Protein AF-A0A0F8ZAV3-F1 (afdb_monomer_lite)

Sequence (138 aa):
NSQNINIDTTDTLLSIQNQSPTKDLVIDRLIFTSGDVSHRFEVFKITADYTPTGTAVPGVALGPRGGSGTTSAVAKSDETGVDQVAANVFMEVSLATLITIEVDCGLVLGGGEGIGVDQIGEGAVAACMAFGYFVDRK

Foldseek 3Di:
DDPPPVLVFKWFQKKKAQQDQFKKKWFFKKKKWAAAFKKKKWKFKDDDPCPDPADWDQDADPDPPGDPRSVRMTMGTGSHHDPDDPVGTDDMDIGGHGDMDMDGDGDIHHNGIMMTMMIRHPDPDMHMDIDIDIDGDD

Secondary structure (DSSP, 8-state):
---------EEEEEEEEE--SSEEEEEEEEEEEE-SS-EEEEEEE--S-----SEE-PPP--STT--TTGGGEEEEEESS-----GGGEEEEEEE-TT-EEEEEEEEEE-TT-EEEEEEESS-S-EEEEEEEEEEE--

Radius of gyration: 15.18 Å; chains: 1; bounding box: 52×28×40 Å

pLDDT: mean 81.48, std 14.6, range [34.62, 97.19]

Structure (mmCIF, N/CA/C/O backbone):
data_AF-A0A0F8ZAV3-F1
#
_entry.id   AF-A0A0F8ZAV3-F1
#
loop_
_atom_site.group_PDB
_atom_site.id
_atom_site.type_symbol
_atom_site.label_atom_id
_atom_site.label_alt_id
_atom_site.label_comp_id
_atom_site.label_asym_id
_atom_site.label_entity_id
_atom_site.label_seq_id
_atom_site.pdbx_PDB_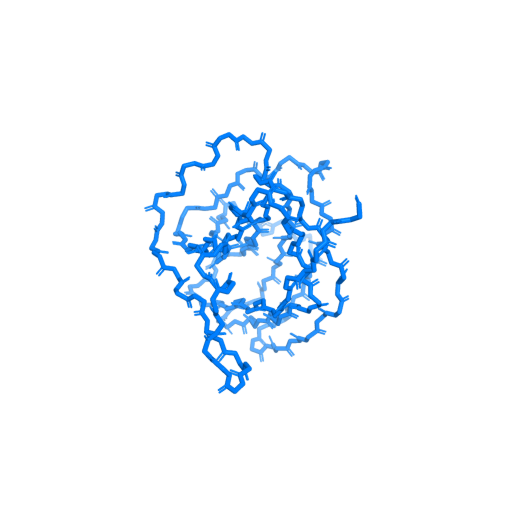ins_code
_atom_site.Cartn_x
_atom_site.Cartn_y
_atom_site.Cartn_z
_atom_site.occupancy
_atom_site.B_iso_or_equiv
_atom_site.auth_seq_id
_atom_site.auth_comp_id
_atom_site.auth_asym_id
_atom_site.auth_atom_id
_atom_site.pdbx_PDB_model_num
ATOM 1 N N . ASN A 1 1 ? 28.893 -2.196 -14.233 1.00 34.62 1 ASN A N 1
ATOM 2 C CA . ASN A 1 1 ? 28.822 -0.732 -14.410 1.00 34.62 1 ASN A CA 1
ATOM 3 C C . ASN A 1 1 ? 27.907 -0.174 -13.346 1.00 34.62 1 ASN A C 1
ATOM 5 O O . ASN A 1 1 ? 26.778 -0.628 -13.249 1.00 34.62 1 ASN A O 1
ATOM 9 N N . SER A 1 2 ? 28.471 0.678 -12.492 1.00 39.00 2 SER A N 1
ATOM 10 C CA . SER A 1 2 ? 27.866 1.231 -11.277 1.00 39.00 2 SER A CA 1
ATOM 11 C C . SER A 1 2 ? 26.494 1.860 -11.552 1.00 39.00 2 SER A C 1
ATOM 13 O O . SER A 1 2 ? 26.398 2.752 -12.390 1.00 39.00 2 SER A O 1
ATOM 15 N N . GLN A 1 3 ? 25.453 1.378 -10.868 1.00 39.72 3 GLN A N 1
ATOM 16 C CA . GLN A 1 3 ? 24.054 1.808 -10.993 1.00 39.72 3 GLN A CA 1
ATOM 17 C C . GLN A 1 3 ? 23.769 3.092 -10.196 1.00 39.72 3 GLN A C 1
ATOM 19 O O . GLN A 1 3 ? 22.754 3.189 -9.517 1.00 39.72 3 GLN A O 1
ATOM 24 N N . ASN A 1 4 ? 24.635 4.102 -10.302 1.00 45.28 4 ASN A N 1
ATOM 25 C CA . ASN A 1 4 ? 24.262 5.464 -9.915 1.00 45.28 4 ASN A CA 1
ATOM 26 C C . ASN A 1 4 ? 23.430 6.080 -11.049 1.00 45.28 4 ASN A C 1
ATOM 28 O O . ASN A 1 4 ? 23.861 7.032 -11.700 1.00 45.28 4 ASN A O 1
ATOM 32 N N . ILE A 1 5 ? 22.256 5.502 -11.319 1.00 46.91 5 ILE A N 1
ATOM 33 C CA . ILE A 1 5 ? 21.172 6.307 -11.879 1.00 46.91 5 ILE A CA 1
ATOM 34 C C . ILE A 1 5 ? 20.860 7.322 -10.784 1.00 46.91 5 ILE A C 1
ATOM 36 O O . ILE A 1 5 ? 20.752 6.963 -9.614 1.00 46.91 5 ILE A O 1
ATOM 40 N N . ASN A 1 6 ? 20.827 8.594 -11.144 1.00 44.94 6 ASN A N 1
ATOM 41 C CA . ASN A 1 6 ? 20.364 9.638 -10.256 1.00 44.94 6 ASN A CA 1
ATOM 42 C C . ASN A 1 6 ? 18.852 9.441 -10.069 1.00 44.94 6 ASN A C 1
ATOM 44 O O . ASN A 1 6 ? 18.078 9.981 -10.845 1.00 44.94 6 ASN A O 1
ATOM 48 N N . ILE A 1 7 ? 18.428 8.586 -9.131 1.00 52.06 7 ILE A N 1
ATOM 49 C CA . ILE A 1 7 ? 17.007 8.289 -8.890 1.00 52.06 7 ILE A CA 1
ATOM 50 C C . ILE A 1 7 ? 16.399 9.331 -7.934 1.00 52.06 7 ILE A C 1
ATOM 52 O O . ILE A 1 7 ? 15.801 8.988 -6.922 1.00 52.06 7 ILE A O 1
ATOM 56 N N . ASP A 1 8 ? 16.632 10.610 -8.228 1.00 53.69 8 ASP A N 1
ATOM 57 C CA . ASP A 1 8 ? 16.348 11.748 -7.334 1.00 53.69 8 ASP A CA 1
ATOM 58 C C . ASP A 1 8 ? 14.919 12.295 -7.509 1.00 53.69 8 ASP A C 1
ATOM 60 O O . ASP A 1 8 ? 14.601 13.402 -7.081 1.00 53.69 8 ASP A O 1
ATOM 64 N N . THR 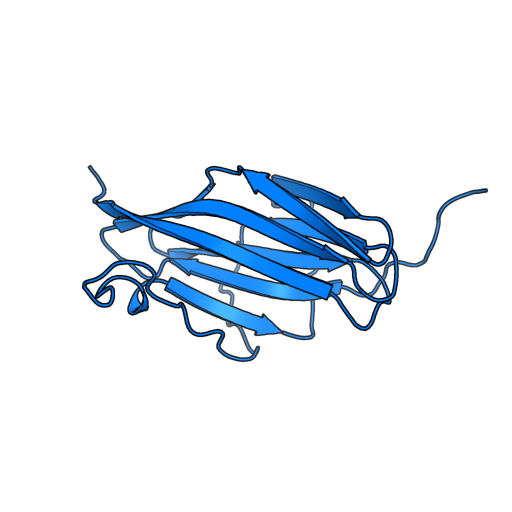A 1 9 ? 14.054 11.536 -8.189 1.00 64.56 9 THR A N 1
ATOM 65 C CA . THR A 1 9 ? 12.629 11.840 -8.334 1.00 64.56 9 THR A CA 1
ATOM 66 C C . THR A 1 9 ? 11.816 10.732 -7.691 1.00 64.56 9 THR A C 1
ATOM 68 O O . THR A 1 9 ? 11.882 9.564 -8.098 1.00 64.56 9 THR A O 1
ATOM 71 N N . THR A 1 10 ? 11.056 11.115 -6.674 1.00 72.44 10 THR A N 1
ATOM 72 C CA . THR A 1 10 ? 10.076 10.269 -6.010 1.00 72.44 10 THR A CA 1
ATOM 73 C C . THR A 1 10 ? 8.693 10.839 -6.283 1.00 72.44 10 THR A C 1
ATOM 75 O O . THR A 1 10 ? 8.509 12.052 -6.198 1.00 72.44 10 THR A O 1
ATOM 78 N N . ASP A 1 11 ? 7.724 9.974 -6.584 1.00 78.31 11 ASP A N 1
ATOM 79 C CA . ASP A 1 11 ? 6.313 10.366 -6.690 1.00 78.31 11 ASP A CA 1
ATOM 80 C C . ASP A 1 11 ? 5.467 9.485 -5.772 1.00 78.31 11 ASP A C 1
ATOM 82 O O . ASP A 1 11 ? 5.621 8.257 -5.760 1.00 78.31 11 ASP A O 1
ATOM 86 N N . THR A 1 12 ? 4.537 10.099 -5.040 1.00 84.56 12 THR A N 1
ATOM 87 C CA . THR A 1 12 ? 3.628 9.383 -4.139 1.00 84.56 12 THR A CA 1
ATOM 88 C C . THR A 1 12 ? 2.490 8.750 -4.938 1.00 84.56 12 THR A C 1
ATOM 90 O O . THR A 1 12 ? 1.438 9.353 -5.164 1.00 84.56 12 THR A O 1
ATOM 93 N N . LEU A 1 13 ? 2.636 7.482 -5.316 1.00 88.62 13 LEU A N 1
ATOM 94 C CA . LEU A 1 13 ? 1.585 6.766 -6.044 1.00 88.62 13 LEU A CA 1
ATOM 95 C C . LEU A 1 13 ? 0.309 6.624 -5.217 1.00 88.62 13 LEU A C 1
ATOM 97 O O . LEU A 1 13 ? -0.801 6.755 -5.735 1.00 88.62 13 LEU A O 1
ATOM 101 N N . LEU A 1 14 ? 0.467 6.291 -3.937 1.00 90.31 14 LEU A N 1
ATOM 102 C CA . LEU A 1 14 ? -0.656 6.010 -3.061 1.00 90.31 14 LEU A CA 1
ATOM 103 C C . LEU A 1 14 ? -0.276 6.232 -1.605 1.00 90.31 14 LEU A C 1
ATOM 105 O O . LEU A 1 14 ? 0.588 5.561 -1.058 1.00 90.31 14 LEU A O 1
ATOM 109 N N . SER A 1 15 ? -1.010 7.108 -0.944 1.00 90.06 15 SER A N 1
ATOM 110 C CA . SER A 1 15 ? -1.065 7.189 0.507 1.00 90.06 15 SER A CA 1
ATOM 111 C C . SER A 1 15 ? -2.383 6.617 0.997 1.00 90.06 15 SER A C 1
ATOM 113 O O . SER A 1 15 ? -3.412 6.758 0.332 1.00 90.06 15 SER A O 1
ATOM 115 N N . ILE A 1 16 ? -2.366 5.969 2.157 1.00 90.81 16 ILE A N 1
ATOM 116 C CA . ILE A 1 16 ? -3.561 5.435 2.810 1.00 90.81 16 ILE A CA 1
ATOM 117 C C . ILE A 1 16 ? -3.452 5.722 4.296 1.00 90.81 16 ILE A C 1
ATOM 119 O O . ILE A 1 16 ? -2.479 5.328 4.932 1.00 90.81 16 ILE A O 1
ATOM 123 N N . GLN A 1 17 ? -4.472 6.357 4.862 1.00 90.81 17 GLN A N 1
ATOM 124 C CA . GLN A 1 17 ? -4.573 6.604 6.293 1.00 90.81 17 GLN A CA 1
ATOM 125 C C . GLN A 1 17 ? -5.870 6.031 6.852 1.00 90.81 17 GLN A C 1
ATOM 127 O O . GLN A 1 17 ? -6.958 6.247 6.307 1.00 90.81 17 GLN A O 1
ATOM 132 N N . ASN A 1 18 ? -5.759 5.331 7.976 1.00 91.38 18 ASN A N 1
ATOM 133 C CA . ASN A 1 18 ? -6.902 4.867 8.738 1.00 91.38 18 ASN A CA 1
ATOM 134 C C . ASN A 1 18 ? -7.435 6.004 9.624 1.00 91.38 18 ASN A C 1
ATOM 136 O O . ASN A 1 18 ? -6.829 6.369 10.622 1.00 91.38 18 ASN A O 1
ATOM 140 N N . GLN A 1 19 ? -8.604 6.535 9.291 1.00 89.19 19 GLN A N 1
ATOM 141 C CA . GLN A 1 19 ? -9.335 7.541 10.067 1.00 89.19 19 GLN A CA 1
ATOM 142 C C . GLN A 1 19 ? -10.334 6.923 11.058 1.00 89.19 19 GLN A C 1
ATOM 144 O O . GLN A 1 19 ? -11.071 7.641 11.735 1.00 89.19 19 GLN A O 1
ATOM 149 N N . SER A 1 20 ? -10.413 5.593 11.156 1.00 88.69 20 SER A N 1
ATOM 150 C CA . SER A 1 20 ? -11.304 4.939 12.109 1.00 88.69 20 SER A CA 1
ATOM 151 C C . SER A 1 20 ? -10.793 5.108 13.544 1.00 88.69 20 SER A C 1
ATOM 153 O O . SER A 1 20 ? -9.687 4.667 13.868 1.00 88.69 20 SER A O 1
ATOM 155 N N . PRO A 1 21 ? -11.607 5.643 14.469 1.00 87.06 21 PRO A N 1
ATOM 156 C CA . PRO A 1 21 ? -11.228 5.714 15.874 1.00 87.06 21 PRO A CA 1
ATOM 157 C C . PRO A 1 21 ? -11.343 4.364 16.590 1.00 87.06 21 PRO A C 1
ATOM 159 O O . PRO A 1 21 ? -10.835 4.245 17.700 1.00 87.06 21 PRO A O 1
ATOM 162 N N . THR A 1 22 ? -11.981 3.351 15.996 1.00 89.44 22 THR A N 1
ATOM 163 C CA . THR A 1 22 ? -12.337 2.090 16.681 1.00 89.44 22 THR A CA 1
ATOM 164 C C . THR A 1 22 ? -11.896 0.820 15.959 1.00 89.44 22 THR A C 1
ATOM 166 O O . THR A 1 22 ? -11.942 -0.256 16.553 1.00 89.44 22 THR A O 1
ATOM 169 N N . LYS A 1 23 ? -11.471 0.923 14.698 1.00 90.75 23 LYS A N 1
ATOM 170 C CA . LYS A 1 23 ? -11.083 -0.226 13.877 1.00 90.75 23 LYS A CA 1
ATOM 171 C C . LYS A 1 23 ? -9.643 -0.112 13.414 1.00 90.75 23 LYS A C 1
ATOM 173 O O . LYS A 1 23 ? -9.156 0.997 13.181 1.00 90.75 23 LYS A O 1
ATOM 178 N N . ASP A 1 24 ? -8.996 -1.250 13.247 1.00 93.31 24 ASP A N 1
ATOM 179 C CA . ASP A 1 24 ? -7.719 -1.332 12.549 1.00 93.31 24 ASP A CA 1
ATOM 180 C C . ASP A 1 24 ? -7.976 -1.614 11.075 1.00 93.31 24 ASP A C 1
ATOM 182 O O . ASP A 1 24 ? -8.893 -2.364 10.723 1.00 93.31 24 ASP A O 1
ATOM 186 N N . LEU A 1 25 ? -7.180 -0.986 10.218 1.00 92.69 25 LEU A N 1
ATOM 187 C CA . LEU A 1 25 ? -7.159 -1.267 8.792 1.00 92.69 25 LEU A CA 1
ATOM 188 C C . LEU A 1 25 ? -6.031 -2.257 8.526 1.00 92.69 25 LEU A C 1
ATOM 190 O O . LEU A 1 25 ? -4.862 -1.925 8.705 1.00 92.69 25 LEU A O 1
ATOM 194 N N . VAL A 1 26 ? -6.389 -3.461 8.093 1.00 93.75 26 VAL A N 1
ATOM 195 C CA . VAL A 1 26 ? -5.431 -4.467 7.638 1.00 93.75 26 VAL A CA 1
ATOM 196 C C . VAL A 1 26 ? -5.276 -4.323 6.134 1.00 93.75 26 VAL A C 1
ATOM 198 O O . VAL A 1 26 ? -6.250 -4.503 5.405 1.00 93.75 26 VAL A O 1
ATOM 201 N N . ILE A 1 27 ? -4.075 -3.999 5.669 1.00 94.56 27 ILE A N 1
ATOM 202 C CA . ILE A 1 27 ? -3.692 -4.080 4.260 1.00 94.56 27 ILE A CA 1
ATOM 203 C C . ILE A 1 27 ? -3.125 -5.478 4.045 1.00 94.56 27 ILE A C 1
ATOM 205 O O . ILE A 1 27 ? -2.055 -5.820 4.540 1.00 94.56 27 ILE A O 1
ATOM 209 N N . ASP A 1 28 ? -3.900 -6.290 3.345 1.00 94.81 28 ASP A N 1
ATOM 210 C CA . ASP A 1 28 ? -3.616 -7.698 3.094 1.00 94.81 28 ASP A CA 1
ATOM 211 C C . ASP A 1 28 ? -2.540 -7.848 2.016 1.00 94.81 28 ASP A C 1
ATOM 213 O O . ASP A 1 28 ? -1.531 -8.523 2.218 1.00 94.81 28 ASP A O 1
ATOM 217 N N . ARG A 1 29 ? -2.720 -7.127 0.904 1.00 94.69 29 ARG A N 1
ATOM 218 C CA . ARG A 1 29 ? -1.864 -7.225 -0.279 1.00 94.69 29 ARG A CA 1
ATOM 219 C C . ARG A 1 29 ? -1.722 -5.903 -1.014 1.00 94.69 29 ARG A C 1
ATOM 221 O O . ARG A 1 29 ? -2.649 -5.085 -1.061 1.00 94.69 29 ARG A O 1
ATOM 228 N N . LEU A 1 30 ? -0.571 -5.751 -1.656 1.00 96.62 30 LEU A N 1
ATOM 229 C CA . LEU A 1 30 ? -0.250 -4.671 -2.580 1.00 96.62 30 LEU A CA 1
ATOM 230 C C . LEU A 1 30 ? 0.028 -5.256 -3.966 1.00 96.62 30 LEU A C 1
ATOM 232 O O . LEU A 1 30 ? 0.648 -6.308 -4.100 1.00 96.62 30 LEU A O 1
ATOM 236 N N . ILE A 1 31 ? -0.439 -4.577 -5.006 1.00 96.81 31 ILE A N 1
ATOM 237 C CA . ILE A 1 31 ? -0.098 -4.880 -6.396 1.00 96.81 31 ILE A CA 1
ATOM 238 C C . ILE A 1 31 ? 0.709 -3.708 -6.927 1.00 96.81 31 ILE A C 1
ATOM 240 O O . ILE A 1 31 ? 0.227 -2.576 -6.901 1.00 96.81 31 ILE A O 1
ATOM 244 N N . PHE A 1 32 ? 1.896 -3.994 -7.448 1.00 96.12 32 PHE A N 1
ATOM 245 C CA . PHE A 1 32 ? 2.783 -3.006 -8.052 1.00 96.12 32 PHE A CA 1
ATOM 246 C C . PHE A 1 32 ? 2.916 -3.293 -9.536 1.00 96.12 32 PHE A C 1
ATOM 248 O O . PHE A 1 32 ? 3.092 -4.445 -9.932 1.00 96.12 32 PHE A O 1
ATOM 255 N N . THR A 1 33 ? 2.839 -2.253 -10.357 1.00 95.44 33 THR A N 1
ATOM 256 C CA . THR A 1 33 ? 3.101 -2.337 -11.795 1.00 95.44 33 THR A CA 1
ATOM 257 C C . THR A 1 33 ? 4.106 -1.272 -12.185 1.00 95.44 33 THR A C 1
ATOM 259 O O . THR A 1 33 ? 3.844 -0.082 -12.015 1.00 95.44 33 THR A O 1
ATOM 262 N N . SER A 1 34 ? 5.238 -1.708 -12.728 1.00 92.56 34 SER A N 1
ATOM 263 C CA . SER A 1 34 ? 6.168 -0.838 -13.446 1.00 92.56 34 SER A CA 1
ATOM 264 C C . SER A 1 34 ? 5.658 -0.651 -14.878 1.00 92.56 34 SER A C 1
ATOM 266 O O . SER A 1 34 ? 5.233 -1.617 -15.516 1.00 92.56 34 SER A O 1
ATOM 268 N N . GLY A 1 35 ? 5.660 0.587 -15.371 1.00 87.56 35 GLY A N 1
ATOM 269 C CA . GLY A 1 35 ? 5.186 0.926 -16.710 1.00 87.56 35 GLY A CA 1
ATOM 270 C C . GLY A 1 35 ? 6.333 1.102 -17.693 1.00 87.56 35 GLY A C 1
ATOM 271 O O . GLY A 1 35 ? 6.753 0.143 -18.335 1.00 87.56 35 GLY A O 1
ATOM 272 N N . ASP A 1 36 ? 6.801 2.335 -17.852 1.00 88.38 36 ASP A N 1
ATOM 273 C CA . ASP A 1 36 ? 7.678 2.762 -18.948 1.00 88.38 36 ASP A CA 1
ATOM 274 C C . ASP A 1 36 ? 9.173 2.531 -18.692 1.00 88.38 36 ASP A C 1
ATOM 276 O O . ASP A 1 36 ? 9.935 2.305 -19.636 1.00 88.38 36 ASP A O 1
ATOM 280 N N . VAL A 1 37 ? 9.594 2.498 -17.429 1.00 87.62 37 VAL A N 1
ATOM 281 C CA . VAL A 1 37 ? 10.967 2.169 -17.018 1.00 87.62 37 VAL A CA 1
ATOM 282 C C . VAL A 1 37 ? 10.969 1.196 -15.842 1.00 87.62 37 VAL A C 1
ATOM 284 O O . VAL A 1 37 ? 9.930 0.855 -15.285 1.00 87.62 37 VAL A O 1
ATOM 287 N N . SER A 1 38 ? 12.147 0.694 -15.478 1.00 88.38 38 SER A N 1
ATOM 288 C CA . SER A 1 38 ? 12.284 -0.105 -14.259 1.00 88.38 38 SER A CA 1
ATOM 289 C C . SER A 1 38 ? 12.164 0.812 -13.044 1.00 88.38 38 SER A C 1
ATOM 291 O O . SER A 1 38 ? 12.797 1.866 -13.019 1.00 88.38 38 SER A O 1
ATOM 293 N N . HIS A 1 39 ? 11.387 0.402 -12.045 1.00 86.62 39 HIS A N 1
ATOM 294 C CA . HIS A 1 39 ? 11.117 1.199 -10.847 1.00 86.62 39 HIS A CA 1
ATOM 295 C C . HIS A 1 39 ? 11.518 0.448 -9.585 1.00 86.62 39 HIS A C 1
ATOM 297 O O . HIS A 1 39 ? 11.418 -0.783 -9.522 1.00 86.62 39 HIS A O 1
ATOM 303 N N . ARG A 1 40 ? 11.896 1.204 -8.555 1.00 90.50 40 ARG A N 1
ATOM 304 C CA . ARG A 1 40 ? 11.823 0.749 -7.168 1.00 90.50 40 ARG A CA 1
ATOM 305 C C . ARG A 1 40 ? 10.582 1.371 -6.535 1.00 90.50 40 ARG A C 1
ATOM 307 O O . ARG A 1 40 ? 10.342 2.556 -6.698 1.00 90.50 40 ARG A O 1
ATOM 314 N N . PHE A 1 41 ? 9.794 0.576 -5.836 1.00 91.00 41 PHE A N 1
ATOM 315 C CA . PHE A 1 41 ? 8.680 1.032 -5.020 1.00 91.00 41 PHE A CA 1
ATOM 316 C C . PHE A 1 41 ? 9.094 0.927 -3.566 1.00 91.00 41 PHE A C 1
ATOM 318 O O . PHE A 1 41 ? 9.640 -0.104 -3.163 1.00 91.00 41 PHE A O 1
ATOM 325 N N . GLU A 1 42 ? 8.813 1.959 -2.788 1.00 91.56 42 GLU A N 1
ATOM 326 C CA . GLU A 1 42 ? 9.045 1.947 -1.349 1.00 91.56 42 GLU A CA 1
ATOM 327 C C . GLU A 1 42 ? 7.724 2.142 -0.626 1.00 91.56 42 GLU A C 1
ATOM 329 O O . GLU A 1 42 ? 6.932 3.020 -0.968 1.00 91.56 42 GLU A O 1
ATOM 334 N N . VAL A 1 43 ? 7.483 1.292 0.366 1.00 92.56 43 VAL A N 1
ATOM 335 C CA . VAL A 1 43 ? 6.329 1.393 1.247 1.00 92.56 43 VAL A CA 1
ATOM 336 C C . VAL A 1 43 ? 6.817 1.756 2.638 1.00 92.56 43 VAL A C 1
ATOM 338 O O . VAL A 1 43 ? 7.650 1.055 3.225 1.00 92.56 43 VAL A O 1
ATOM 341 N N . PHE A 1 44 ? 6.296 2.858 3.164 1.00 89.81 44 PHE A N 1
ATOM 342 C CA . PHE A 1 44 ? 6.803 3.475 4.382 1.00 89.81 44 PHE A CA 1
ATOM 343 C C . PHE A 1 44 ? 5.689 3.966 5.294 1.00 89.81 44 PHE A C 1
ATOM 345 O O . PHE A 1 44 ? 4.569 4.257 4.868 1.00 89.81 44 PHE A O 1
ATOM 352 N N . LYS A 1 45 ? 5.995 4.051 6.589 1.00 89.12 45 LYS A N 1
ATOM 353 C CA . LYS A 1 45 ? 5.097 4.625 7.588 1.00 89.12 45 LYS A CA 1
ATOM 354 C C . LYS A 1 45 ? 5.089 6.144 7.468 1.00 89.12 45 LYS A C 1
ATOM 356 O O . LYS A 1 45 ? 6.136 6.788 7.462 1.00 89.12 45 LYS A O 1
ATOM 361 N N . ILE A 1 46 ? 3.895 6.718 7.477 1.00 84.50 46 ILE A N 1
ATOM 362 C CA . ILE A 1 46 ? 3.704 8.162 7.550 1.00 84.50 46 ILE A CA 1
ATOM 363 C C . ILE A 1 46 ? 3.827 8.599 9.016 1.00 84.50 46 ILE A C 1
ATOM 365 O O . ILE A 1 46 ? 3.049 8.157 9.863 1.00 84.50 46 ILE A O 1
ATOM 369 N N . THR A 1 47 ? 4.820 9.438 9.331 1.00 74.50 47 THR A N 1
ATOM 370 C CA . THR A 1 47 ? 5.146 9.830 10.721 1.00 74.50 47 THR A CA 1
ATOM 371 C C . THR A 1 47 ? 4.936 11.307 11.055 1.00 74.50 47 THR A C 1
ATOM 373 O O . THR A 1 47 ? 4.970 11.659 12.230 1.00 74.50 47 THR A O 1
ATOM 376 N N . ALA A 1 48 ? 4.744 12.176 10.063 1.00 65.25 48 ALA A N 1
ATOM 377 C CA . ALA A 1 48 ? 4.357 13.573 10.281 1.00 65.25 48 ALA A CA 1
ATOM 378 C C . ALA A 1 48 ? 2.838 13.734 10.125 1.00 65.25 48 ALA A C 1
ATOM 380 O O . ALA A 1 48 ? 2.188 12.824 9.606 1.00 65.25 48 ALA A O 1
ATOM 381 N N . ASP A 1 49 ? 2.292 14.894 10.524 1.00 53.69 49 ASP A N 1
ATOM 382 C CA . ASP A 1 49 ? 0.954 15.344 10.115 1.00 53.69 49 ASP A CA 1
ATOM 383 C C . ASP A 1 49 ? 0.929 15.454 8.591 1.00 53.69 49 ASP A C 1
ATOM 385 O O . ASP A 1 49 ? 1.150 16.507 7.988 1.00 53.69 49 ASP A O 1
ATOM 389 N N . TYR A 1 50 ? 0.729 14.315 7.948 1.00 52.53 50 TYR A N 1
ATOM 390 C CA . TYR A 1 50 ? 0.595 14.235 6.522 1.00 52.53 50 TYR A CA 1
ATOM 391 C C . TYR A 1 50 ? -0.706 14.934 6.195 1.00 52.53 50 TYR A C 1
ATOM 393 O O . TYR A 1 50 ? -1.798 14.468 6.523 1.00 52.53 50 TYR A O 1
ATOM 401 N N . THR A 1 51 ? -0.555 16.112 5.605 1.00 56.03 51 THR A N 1
ATOM 402 C CA . THR A 1 51 ? -1.643 16.867 5.007 1.00 56.03 51 THR A CA 1
ATOM 403 C C . THR A 1 51 ? -1.572 16.569 3.523 1.00 56.03 51 THR A C 1
ATOM 405 O O . THR A 1 51 ? -0.954 17.334 2.788 1.00 56.03 51 THR A O 1
ATOM 408 N N . PRO A 1 52 ? -2.112 15.432 3.065 1.00 54.94 52 PRO A N 1
ATOM 409 C CA . PRO A 1 52 ? -1.958 15.062 1.677 1.00 54.94 52 PRO A CA 1
ATOM 410 C C . PRO A 1 52 ? -2.596 16.116 0.781 1.00 54.94 52 PRO A C 1
ATOM 412 O O . PRO A 1 52 ? -3.811 16.345 0.845 1.00 54.94 52 PRO A O 1
ATOM 415 N N . THR A 1 53 ? -1.767 16.749 -0.035 1.00 65.62 53 THR A N 1
ATOM 416 C CA . THR A 1 53 ? -2.141 17.754 -1.033 1.00 65.62 53 THR A CA 1
ATOM 417 C C . THR A 1 53 ? -2.606 17.132 -2.342 1.00 65.62 53 THR A C 1
ATOM 419 O O . THR A 1 53 ? -3.311 17.790 -3.103 1.00 65.62 53 THR A O 1
ATOM 422 N N . GLY A 1 54 ? -2.275 15.858 -2.550 1.00 71.56 54 GLY A N 1
ATOM 423 C CA . GLY A 1 54 ? -2.630 15.085 -3.726 1.00 71.56 54 GLY A CA 1
ATOM 424 C C . GLY A 1 54 ? -4.125 14.827 -3.950 1.00 71.56 54 GLY A C 1
ATOM 425 O O . GLY A 1 54 ? -5.001 15.103 -3.117 1.00 71.56 54 GLY A O 1
ATOM 426 N N . THR A 1 55 ? -4.405 14.244 -5.110 1.00 84.31 55 THR A N 1
ATOM 427 C CA . THR A 1 55 ? -5.738 13.888 -5.595 1.00 84.31 55 THR A CA 1
ATOM 428 C C . THR A 1 55 ? -6.348 12.773 -4.749 1.00 84.31 55 THR A C 1
ATOM 430 O O . THR A 1 55 ? -5.702 11.775 -4.446 1.00 84.31 55 THR A O 1
ATOM 433 N N . ALA A 1 56 ? -7.622 12.918 -4.373 1.00 86.31 56 ALA A N 1
ATOM 434 C CA . ALA A 1 56 ? -8.360 11.875 -3.664 1.00 86.31 56 ALA A CA 1
ATOM 435 C C . ALA A 1 56 ? -8.501 10.607 -4.515 1.00 86.31 56 ALA A C 1
ATOM 437 O O . ALA A 1 56 ? -8.997 10.667 -5.638 1.00 86.31 56 ALA A O 1
ATOM 438 N N . VAL A 1 57 ? -8.130 9.463 -3.936 1.00 85.75 57 VAL A N 1
ATOM 439 C CA . VAL A 1 57 ? -8.292 8.128 -4.519 1.00 85.75 57 VAL A CA 1
ATOM 440 C C . VAL A 1 57 ? -9.443 7.435 -3.781 1.00 85.75 57 VAL A C 1
ATOM 442 O O . VAL A 1 57 ? -9.276 7.010 -2.635 1.00 85.75 57 VAL A O 1
ATOM 445 N N . PRO A 1 58 ? -10.645 7.340 -4.377 1.00 83.31 58 PRO A N 1
ATOM 446 C CA . PRO A 1 58 ? -11.791 6.746 -3.702 1.00 83.31 58 PRO A CA 1
ATOM 447 C C . PRO A 1 58 ? -11.601 5.240 -3.500 1.00 83.31 58 PRO A C 1
ATOM 449 O O . PRO A 1 58 ? -11.370 4.498 -4.453 1.00 83.31 58 PRO A O 1
ATOM 452 N N . GLY A 1 59 ? -11.764 4.772 -2.263 1.00 81.69 59 GLY A N 1
ATOM 453 C CA . GLY A 1 59 ? -11.794 3.342 -1.972 1.00 81.69 59 GLY A CA 1
ATOM 454 C C . GLY A 1 59 ? -13.028 2.668 -2.578 1.00 81.69 59 GLY A C 1
ATOM 455 O O . GLY A 1 59 ? -14.149 3.169 -2.459 1.00 81.69 59 GLY A O 1
ATOM 456 N N . VAL A 1 60 ? -12.837 1.497 -3.188 1.00 83.69 60 VAL A N 1
ATOM 457 C CA . VAL A 1 60 ? -13.924 0.694 -3.763 1.00 83.69 60 VAL A CA 1
ATOM 458 C C . VAL A 1 60 ? -14.284 -0.439 -2.810 1.00 83.69 60 VAL A C 1
ATOM 460 O O . VAL A 1 60 ? -13.451 -1.267 -2.450 1.00 83.69 60 VAL A O 1
ATOM 463 N N . ALA A 1 61 ? -15.552 -0.503 -2.402 1.00 82.81 61 ALA A N 1
ATOM 464 C CA . ALA A 1 61 ? -16.041 -1.612 -1.598 1.00 82.81 61 ALA A CA 1
ATOM 465 C C . ALA A 1 61 ? -16.233 -2.863 -2.467 1.00 82.81 61 ALA A C 1
ATOM 467 O O . ALA A 1 61 ? -17.121 -2.899 -3.313 1.00 82.81 61 ALA A O 1
ATOM 468 N N . LEU A 1 62 ? -15.445 -3.907 -2.208 1.00 80.94 62 LEU A N 1
ATOM 469 C CA . LEU A 1 62 ? -15.545 -5.190 -2.921 1.00 80.94 62 LEU A CA 1
ATOM 470 C C . LEU A 1 62 ? -16.590 -6.144 -2.314 1.00 80.94 62 LEU A C 1
ATOM 472 O O . LEU A 1 62 ? -16.950 -7.151 -2.916 1.00 80.94 62 LEU A O 1
ATOM 476 N N . GLY A 1 63 ? -17.089 -5.836 -1.112 1.00 73.50 63 GLY A N 1
ATOM 477 C CA . GLY A 1 63 ? -18.123 -6.620 -0.440 1.00 73.50 63 GLY A CA 1
ATOM 478 C C . GLY A 1 63 ? -19.546 -6.270 -0.907 1.00 73.50 63 GLY A C 1
ATOM 479 O O . GLY A 1 63 ? -19.833 -5.106 -1.196 1.00 73.50 63 GLY A O 1
ATOM 480 N N . PRO A 1 64 ? -20.493 -7.228 -0.870 1.00 66.38 64 PRO A N 1
ATOM 481 C CA . PRO A 1 64 ? -21.843 -7.086 -1.436 1.00 66.38 64 PRO A CA 1
ATOM 482 C C . PRO A 1 64 ? -22.731 -6.034 -0.754 1.00 66.38 64 PRO A C 1
ATOM 484 O O . PRO A 1 64 ? -23.824 -5.750 -1.233 1.00 66.38 64 PRO A O 1
ATOM 487 N N . ARG A 1 65 ? -22.302 -5.471 0.381 1.00 61.75 65 ARG A N 1
ATOM 488 C CA . ARG A 1 65 ? -23.095 -4.514 1.164 1.00 61.75 65 ARG A CA 1
ATOM 489 C C . ARG A 1 65 ? -22.737 -3.046 0.945 1.00 61.75 65 ARG A C 1
ATOM 491 O O . ARG A 1 65 ? -23.383 -2.224 1.578 1.00 61.75 65 ARG A O 1
ATOM 498 N N . GLY A 1 66 ? -21.765 -2.713 0.087 1.00 60.69 66 GLY A N 1
ATOM 499 C CA . GLY A 1 66 ? -21.302 -1.327 -0.069 1.00 60.69 66 GLY A CA 1
ATOM 500 C C . GLY A 1 66 ? -20.738 -0.811 1.259 1.00 60.69 66 GLY A C 1
ATOM 501 O O . GLY A 1 66 ? -21.456 -0.335 2.130 1.00 60.69 66 GLY A O 1
ATOM 502 N N . GLY A 1 67 ? -19.445 -1.028 1.484 1.00 56.31 67 GLY A N 1
ATOM 503 C CA . GLY A 1 67 ? -18.843 -0.958 2.812 1.00 56.31 67 GLY A CA 1
ATOM 504 C C . GLY A 1 67 ? -18.975 0.409 3.487 1.00 56.31 67 GLY A C 1
ATOM 505 O O . GLY A 1 67 ? -18.258 1.334 3.139 1.00 56.31 67 GLY A O 1
ATOM 506 N N . SER A 1 68 ? -19.763 0.486 4.563 1.00 55.31 68 SER A N 1
ATOM 507 C CA . SER A 1 68 ? -19.747 1.596 5.537 1.00 55.31 68 SER A CA 1
ATOM 508 C C . SER A 1 68 ? -18.354 1.876 6.135 1.00 55.31 68 SER A C 1
ATOM 510 O O . SER A 1 68 ? -18.182 2.881 6.814 1.00 55.31 68 SER A O 1
ATOM 512 N N . GLY A 1 69 ? -17.377 0.983 5.936 1.00 58.53 69 GLY A N 1
ATOM 513 C CA . GLY A 1 69 ? -16.000 1.150 6.394 1.00 58.53 69 GLY A CA 1
ATOM 514 C C . GLY A 1 69 ? -15.072 1.840 5.393 1.00 58.53 69 GLY A C 1
ATOM 515 O O . GLY A 1 69 ? -14.040 2.343 5.818 1.00 58.53 69 GLY A O 1
ATOM 516 N N . THR A 1 70 ? -15.396 1.920 4.093 1.00 61.12 70 THR A N 1
ATOM 517 C CA . THR A 1 70 ? -14.461 2.517 3.114 1.00 61.12 70 THR A CA 1
ATOM 518 C C . THR A 1 70 ? -14.239 4.005 3.357 1.00 61.12 70 THR A C 1
ATOM 520 O O . THR A 1 70 ? -13.144 4.491 3.119 1.00 61.12 70 THR A O 1
ATOM 523 N N . THR A 1 71 ? -15.225 4.714 3.915 1.00 64.25 71 THR A N 1
ATOM 524 C CA . THR A 1 71 ? -15.098 6.131 4.294 1.00 64.25 71 THR A CA 1
ATOM 525 C C . THR A 1 71 ? -14.117 6.364 5.441 1.00 64.25 71 THR A C 1
ATOM 527 O O . THR A 1 71 ? -13.697 7.495 5.661 1.00 64.25 71 THR A O 1
ATOM 530 N N . SER A 1 72 ? -13.777 5.321 6.205 1.00 81.88 72 SER A N 1
ATOM 531 C CA . SER A 1 72 ? -12.792 5.407 7.283 1.00 81.88 72 SER A CA 1
ATOM 532 C C . SER A 1 72 ? -11.357 5.252 6.791 1.00 81.88 72 SER A C 1
ATOM 534 O O . SER A 1 72 ? -10.450 5.528 7.561 1.00 81.88 72 SER A O 1
ATOM 536 N N . ALA A 1 73 ? -11.123 4.830 5.548 1.00 86.31 73 ALA A N 1
ATOM 537 C CA . ALA A 1 73 ? -9.809 4.917 4.924 1.00 86.31 73 ALA A CA 1
ATOM 538 C C . ALA A 1 73 ? -9.790 6.144 4.011 1.00 86.31 73 ALA A C 1
ATOM 540 O O . ALA A 1 73 ? -10.652 6.293 3.146 1.00 86.31 73 ALA A O 1
ATOM 541 N N . VAL A 1 74 ? -8.807 7.019 4.188 1.00 88.12 74 VAL A N 1
ATOM 542 C CA . VAL A 1 74 ? -8.572 8.137 3.271 1.00 88.12 74 VAL A CA 1
ATOM 543 C C . VAL A 1 74 ? -7.338 7.805 2.461 1.00 88.12 74 VAL A C 1
ATOM 545 O O . VAL A 1 74 ? -6.276 7.579 3.035 1.00 88.12 74 VAL A O 1
ATOM 548 N N . ALA A 1 75 ? -7.490 7.768 1.140 1.00 88.50 75 ALA A N 1
ATOM 549 C CA . ALA A 1 75 ? -6.394 7.513 0.223 1.00 88.50 75 ALA A CA 1
ATOM 550 C C . ALA A 1 75 ? -6.239 8.647 -0.788 1.00 88.50 75 ALA A C 1
ATOM 552 O O . ALA A 1 75 ? -7.232 9.244 -1.221 1.00 88.50 75 ALA A O 1
ATOM 553 N N . LYS A 1 76 ? -4.991 8.961 -1.133 1.00 87.06 76 LYS A N 1
ATOM 554 C CA . LYS A 1 76 ? -4.630 10.047 -2.052 1.00 87.06 76 LYS A CA 1
ATOM 555 C C . LYS A 1 76 ? -3.370 9.707 -2.847 1.00 87.06 76 LYS A C 1
ATOM 557 O O . LYS A 1 76 ? -2.511 9.001 -2.327 1.00 87.06 76 LYS A O 1
ATOM 562 N N . SER A 1 77 ? -3.257 10.230 -4.062 1.00 85.69 77 SER A N 1
ATOM 563 C CA . SER A 1 77 ? -2.064 10.154 -4.918 1.00 85.69 77 SER A CA 1
ATOM 564 C C . SER A 1 77 ? -1.506 11.555 -5.156 1.00 85.69 77 SER A C 1
ATOM 566 O O . SER A 1 77 ? -2.290 12.492 -5.295 1.00 85.69 77 SER A O 1
ATOM 568 N N . ASP A 1 78 ? -0.191 11.715 -5.221 1.00 74.12 78 ASP A N 1
ATOM 569 C CA . ASP A 1 78 ? 0.479 13.005 -5.432 1.00 74.12 78 ASP A CA 1
ATOM 570 C C . ASP A 1 78 ? 1.711 12.807 -6.329 1.00 74.12 78 ASP A C 1
ATOM 572 O O . ASP A 1 78 ? 2.434 11.824 -6.187 1.00 74.12 78 ASP A O 1
ATOM 576 N N . GLU A 1 79 ? 1.976 13.738 -7.238 1.00 66.88 79 GLU A N 1
ATOM 577 C CA . GLU A 1 79 ? 3.184 13.755 -8.074 1.00 66.88 79 GLU A CA 1
ATOM 578 C C . GLU A 1 79 ? 4.400 14.352 -7.342 1.00 66.88 79 GLU A C 1
ATOM 580 O O . GLU A 1 79 ? 5.428 14.619 -7.949 1.00 66.88 79 GLU A O 1
ATOM 585 N N . THR A 1 80 ? 4.284 14.614 -6.037 1.00 68.06 80 THR A N 1
ATOM 586 C CA . THR A 1 80 ? 5.423 14.941 -5.172 1.00 68.06 80 THR A CA 1
ATOM 587 C C . THR A 1 80 ? 5.636 13.796 -4.188 1.00 68.06 80 THR A C 1
ATOM 589 O O . THR A 1 80 ? 4.788 13.532 -3.330 1.00 68.06 80 THR A O 1
ATOM 592 N N . GLY A 1 81 ? 6.742 13.071 -4.323 1.00 58.94 81 GLY A N 1
ATOM 593 C CA . GLY A 1 81 ? 7.154 12.043 -3.371 1.00 58.94 81 GLY A CA 1
ATOM 594 C C . GLY A 1 81 ? 7.596 12.630 -2.038 1.00 58.94 81 GLY A C 1
ATOM 595 O O . GLY A 1 81 ? 7.791 13.842 -1.886 1.00 58.94 81 GLY A O 1
ATOM 596 N N . VAL A 1 82 ? 7.730 11.763 -1.041 1.00 66.25 82 VAL A N 1
ATOM 597 C CA . VAL A 1 82 ? 8.221 12.155 0.281 1.00 66.25 82 VAL A CA 1
ATOM 598 C C . VAL A 1 82 ? 9.682 11.730 0.394 1.00 66.25 82 VAL A C 1
ATOM 600 O O . VAL A 1 82 ? 10.039 10.621 0.013 1.00 66.25 82 VAL A O 1
ATOM 603 N N . ASP A 1 83 ? 10.542 12.579 0.962 1.00 67.56 83 ASP A N 1
ATOM 604 C CA . ASP A 1 83 ? 11.877 12.144 1.380 1.00 67.56 83 ASP A CA 1
ATOM 605 C C . ASP A 1 83 ? 11.727 11.149 2.533 1.00 67.56 83 ASP A C 1
ATOM 607 O O . ASP A 1 83 ? 11.472 11.510 3.690 1.00 67.56 83 ASP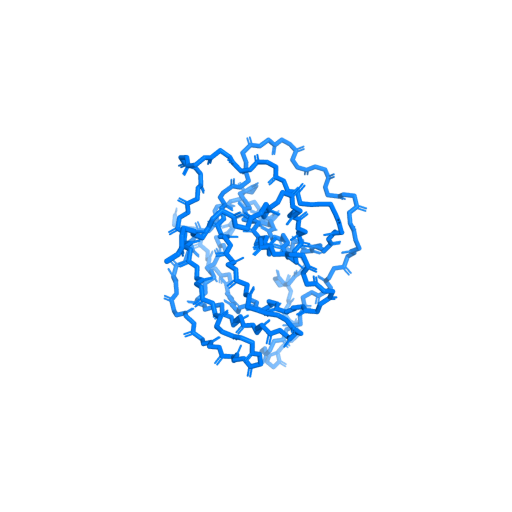 A O 1
ATOM 611 N N . GLN A 1 84 ? 11.832 9.865 2.211 1.00 67.50 84 GLN A N 1
ATOM 612 C CA . GLN A 1 84 ? 11.590 8.809 3.175 1.00 67.50 84 GLN A CA 1
ATOM 613 C C . GLN A 1 84 ? 12.756 8.708 4.154 1.00 67.50 84 GLN A C 1
ATOM 615 O O . GLN A 1 84 ? 13.919 8.525 3.794 1.00 67.50 84 GLN A O 1
ATOM 620 N N . VAL A 1 85 ? 12.440 8.767 5.445 1.00 72.44 85 VAL A N 1
ATOM 621 C CA . VAL A 1 85 ? 13.400 8.380 6.478 1.00 72.44 85 VAL A CA 1
ATOM 622 C C . VAL A 1 85 ? 13.532 6.862 6.413 1.00 72.44 85 VAL A C 1
ATOM 624 O O . VAL A 1 85 ? 12.561 6.168 6.692 1.00 72.44 85 VAL A O 1
ATOM 627 N N . ALA A 1 86 ? 14.720 6.340 6.097 1.00 74.62 86 ALA A N 1
ATOM 628 C CA . ALA A 1 86 ? 14.951 4.901 5.894 1.00 74.62 86 ALA A CA 1
ATOM 629 C C . ALA A 1 86 ? 14.411 4.001 7.028 1.00 74.62 86 ALA A C 1
ATOM 631 O O . ALA A 1 86 ? 13.958 2.891 6.784 1.00 74.62 86 ALA A O 1
ATOM 632 N N . ALA A 1 87 ? 14.397 4.490 8.274 1.00 80.12 87 ALA A N 1
ATOM 633 C CA . ALA A 1 87 ? 13.833 3.770 9.421 1.00 80.12 87 ALA A CA 1
ATOM 634 C C . ALA A 1 87 ? 12.303 3.563 9.361 1.00 80.12 87 ALA A C 1
ATOM 636 O O . ALA A 1 87 ? 11.767 2.760 10.123 1.00 80.12 87 ALA A O 1
ATOM 637 N N . ASN A 1 88 ? 11.606 4.289 8.487 1.00 84.69 88 ASN A N 1
ATOM 638 C CA . ASN A 1 88 ? 10.164 4.205 8.282 1.00 84.69 88 ASN A CA 1
ATOM 639 C C . ASN A 1 88 ? 9.789 3.333 7.078 1.00 84.69 88 ASN A C 1
ATOM 641 O O . ASN A 1 88 ? 8.609 3.012 6.938 1.00 84.69 88 ASN A O 1
ATOM 645 N N . VAL A 1 89 ? 10.751 2.953 6.230 1.00 88.56 89 VAL A N 1
ATOM 646 C CA . VAL A 1 89 ? 10.533 2.059 5.087 1.00 88.56 89 VAL A CA 1
ATOM 647 C C . VAL A 1 89 ? 10.457 0.625 5.597 1.00 88.56 89 VAL A C 1
ATOM 649 O O . VAL A 1 89 ? 11.345 0.156 6.308 1.00 88.56 89 VAL A O 1
ATOM 652 N N . PHE A 1 90 ? 9.384 -0.079 5.256 1.00 88.62 90 PHE A N 1
ATOM 653 C CA . PHE A 1 90 ? 9.162 -1.460 5.693 1.00 88.62 90 PHE A CA 1
ATOM 654 C C . PHE A 1 90 ? 9.098 -2.453 4.531 1.00 88.62 90 PHE A C 1
ATOM 656 O O . PHE A 1 90 ? 9.155 -3.661 4.760 1.00 88.62 90 PHE A O 1
ATOM 663 N N . MET A 1 91 ? 8.980 -1.971 3.292 1.00 91.06 91 MET A N 1
ATOM 664 C CA . MET A 1 91 ? 9.010 -2.805 2.096 1.00 91.06 91 MET A CA 1
ATOM 665 C C . MET A 1 91 ? 9.628 -2.038 0.932 1.00 91.06 91 MET A C 1
ATOM 667 O O . MET A 1 91 ? 9.222 -0.918 0.643 1.00 91.06 91 MET A O 1
ATOM 671 N N . GLU A 1 92 ? 10.551 -2.690 0.229 1.00 92.19 92 GLU A N 1
ATOM 672 C CA . GLU A 1 92 ? 11.082 -2.226 -1.050 1.00 92.19 92 GLU A CA 1
ATOM 673 C C . GLU A 1 92 ? 10.831 -3.292 -2.119 1.00 92.19 92 GLU A C 1
ATOM 675 O O . GLU A 1 92 ? 11.101 -4.478 -1.909 1.00 92.19 92 GLU A O 1
ATOM 680 N N . VAL A 1 93 ? 10.331 -2.878 -3.280 1.00 91.69 93 VAL A N 1
ATOM 681 C CA . VAL A 1 93 ? 10.064 -3.762 -4.419 1.00 91.69 93 VAL A CA 1
ATOM 682 C C . VAL A 1 93 ? 10.724 -3.176 -5.654 1.00 91.69 93 VAL A C 1
ATOM 684 O O . VAL A 1 93 ? 10.373 -2.089 -6.085 1.00 91.69 93 VAL A O 1
ATOM 687 N N . SER A 1 94 ? 11.662 -3.895 -6.265 1.00 92.44 94 SER A N 1
ATOM 688 C CA . SER A 1 94 ? 12.251 -3.485 -7.546 1.00 92.44 94 SER A CA 1
ATOM 689 C C . SER A 1 94 ? 11.649 -4.294 -8.685 1.00 92.44 94 SER A C 1
ATOM 691 O O . SER A 1 94 ? 11.744 -5.523 -8.682 1.00 92.44 94 SER A O 1
ATOM 693 N N . LEU A 1 95 ? 11.053 -3.615 -9.663 1.00 92.06 95 LEU A N 1
ATOM 694 C CA . LEU A 1 95 ? 10.455 -4.230 -10.845 1.00 92.06 95 LEU A CA 1
ATOM 695 C C . LEU A 1 95 ? 11.163 -3.774 -12.113 1.00 92.06 95 LEU A C 1
ATOM 697 O O . LEU A 1 95 ? 11.440 -2.591 -12.306 1.00 92.06 95 LEU A O 1
ATOM 701 N N . ALA A 1 96 ? 11.407 -4.733 -13.005 1.00 91.38 96 ALA A N 1
ATOM 702 C CA . ALA A 1 96 ? 11.761 -4.425 -14.380 1.00 91.38 96 ALA A CA 1
ATOM 703 C C . ALA A 1 96 ? 10.563 -3.793 -15.110 1.00 91.38 96 ALA A C 1
ATOM 705 O O . ALA A 1 96 ? 9.412 -4.013 -14.735 1.00 91.38 96 ALA A O 1
ATOM 706 N N . THR A 1 97 ? 10.861 -3.054 -16.175 1.00 91.38 97 THR A N 1
ATOM 707 C CA . THR A 1 97 ? 9.889 -2.404 -17.064 1.00 91.38 97 THR A CA 1
ATOM 708 C C . THR A 1 97 ? 8.751 -3.347 -17.486 1.00 91.38 97 THR A C 1
ATOM 710 O O . THR A 1 97 ? 9.019 -4.480 -17.894 1.00 91.38 97 THR A O 1
ATOM 713 N N . LEU A 1 98 ? 7.500 -2.868 -17.450 1.00 92.50 98 LEU A N 1
ATOM 714 C CA . LEU A 1 98 ? 6.279 -3.597 -17.846 1.00 92.50 98 LEU A CA 1
ATOM 715 C C . LEU A 1 98 ? 5.989 -4.880 -17.044 1.00 92.50 98 LEU A C 1
ATOM 717 O O . LEU A 1 98 ? 5.351 -5.805 -17.554 1.00 92.50 98 LEU A O 1
ATOM 721 N N . ILE A 1 99 ? 6.441 -4.952 -15.79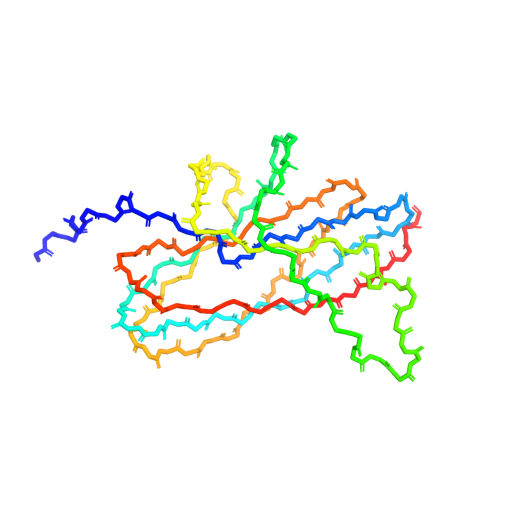1 1.00 95.56 99 ILE A N 1
ATOM 722 C CA . ILE A 1 99 ? 6.141 -6.068 -14.889 1.00 95.56 99 ILE A CA 1
ATOM 723 C C . ILE A 1 99 ? 5.111 -5.655 -13.840 1.00 95.56 99 ILE A C 1
ATOM 725 O O . ILE A 1 99 ? 5.218 -4.595 -13.222 1.00 95.56 99 ILE A O 1
ATOM 729 N N . THR A 1 100 ? 4.160 -6.557 -13.592 1.00 96.81 100 THR A N 1
ATOM 730 C CA . THR A 1 100 ? 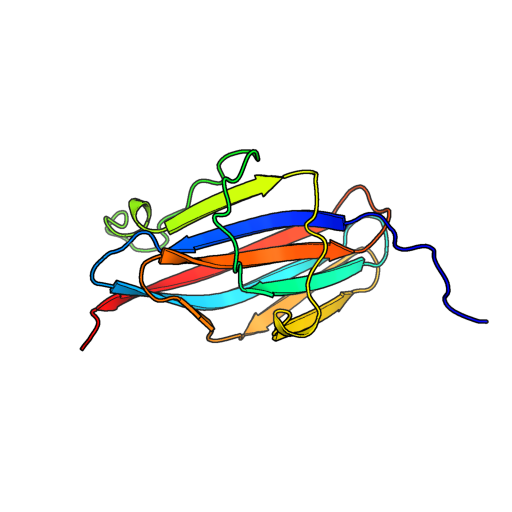3.223 -6.498 -12.470 1.00 96.81 100 THR A CA 1
ATOM 731 C C . THR A 1 100 ? 3.505 -7.637 -11.504 1.00 96.81 100 THR A C 1
ATOM 733 O O . THR A 1 100 ? 3.635 -8.788 -11.927 1.00 96.81 100 THR A O 1
ATOM 736 N N . ILE A 1 101 ? 3.542 -7.332 -10.209 1.00 96.62 101 ILE A N 1
ATOM 737 C CA . ILE A 1 101 ? 3.559 -8.346 -9.155 1.00 96.62 101 ILE A CA 1
ATOM 738 C C . ILE A 1 101 ? 2.504 -8.056 -8.098 1.00 96.62 101 ILE A C 1
ATOM 740 O O . ILE A 1 101 ? 2.022 -6.933 -7.950 1.00 96.62 101 ILE A O 1
ATOM 744 N N . GLU A 1 102 ? 2.213 -9.086 -7.322 1.00 97.19 102 GLU A N 1
ATOM 745 C CA . GLU A 1 102 ? 1.392 -9.041 -6.125 1.00 97.19 102 GLU A CA 1
ATOM 746 C C . GLU A 1 102 ? 2.256 -9.437 -4.928 1.00 97.19 102 GLU A C 1
ATOM 748 O O . GLU A 1 102 ? 3.048 -10.378 -5.019 1.00 97.19 102 GLU A O 1
ATOM 753 N N . VAL A 1 103 ? 2.119 -8.702 -3.828 1.00 94.44 103 VAL A N 1
ATOM 754 C CA . VAL A 1 103 ? 2.847 -8.938 -2.584 1.00 94.44 103 VAL A CA 1
ATOM 755 C C . VAL A 1 103 ? 1.857 -8.986 -1.430 1.00 94.44 103 VAL A C 1
ATOM 757 O O . VAL A 1 103 ? 1.198 -7.987 -1.135 1.00 94.44 103 VAL A O 1
ATOM 760 N N . ASP A 1 104 ? 1.805 -10.127 -0.751 1.00 94.75 104 ASP A N 1
ATOM 761 C CA . ASP A 1 104 ? 1.107 -10.274 0.525 1.00 94.75 104 ASP A CA 1
ATOM 762 C C . ASP A 1 104 ? 1.946 -9.615 1.626 1.00 94.75 104 ASP A C 1
ATOM 764 O O . ASP A 1 104 ? 3.127 -9.935 1.793 1.00 94.75 104 ASP A O 1
ATOM 768 N N . CYS A 1 105 ? 1.365 -8.663 2.359 1.00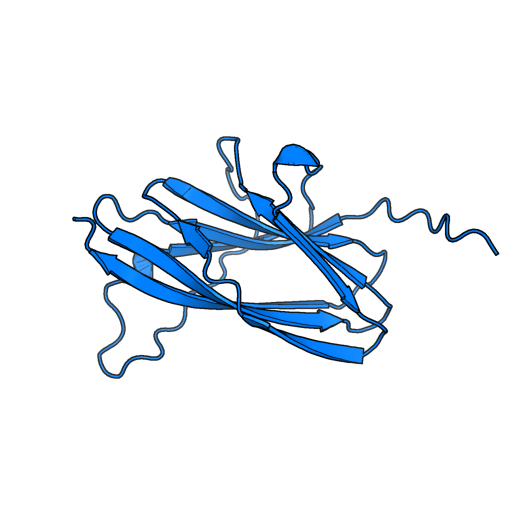 89.19 105 CYS A N 1
ATOM 769 C CA . CYS A 1 105 ? 2.114 -7.814 3.291 1.00 89.19 105 CYS A CA 1
ATOM 770 C C . CYS A 1 105 ? 1.559 -7.797 4.720 1.00 89.19 105 CYS A C 1
ATOM 772 O O . CYS A 1 105 ? 2.339 -7.620 5.655 1.00 89.19 105 CYS A O 1
ATOM 774 N N . GLY A 1 106 ? 0.252 -8.012 4.915 1.00 88.62 106 GLY A N 1
ATOM 775 C CA . GLY A 1 106 ? -0.358 -8.116 6.247 1.00 88.62 106 GLY A CA 1
ATOM 776 C C . GLY A 1 106 ? -0.096 -6.914 7.169 1.00 88.62 106 GLY A C 1
ATOM 777 O O . GLY A 1 106 ? 0.111 -7.092 8.371 1.00 88.62 106 GLY A O 1
ATOM 778 N N . LEU A 1 107 ? -0.071 -5.695 6.627 1.00 92.81 107 LEU A N 1
ATOM 779 C CA . LEU A 1 107 ? 0.216 -4.474 7.385 1.00 92.81 107 LEU A CA 1
ATOM 780 C C . LEU A 1 107 ? -1.017 -4.043 8.174 1.00 92.81 107 LEU A C 1
ATOM 782 O O . LEU A 1 107 ? -2.116 -3.987 7.629 1.00 92.81 107 LEU A O 1
ATOM 786 N N . VAL A 1 108 ? -0.841 -3.683 9.442 1.00 93.94 108 VAL A N 1
ATOM 787 C CA . VAL A 1 108 ? -1.942 -3.246 10.309 1.00 93.94 108 VAL A CA 1
ATOM 788 C C . VAL A 1 108 ? -1.755 -1.779 10.661 1.00 93.94 108 VAL A C 1
ATOM 790 O O . VAL A 1 108 ? -0.719 -1.404 11.204 1.00 93.94 108 VAL A O 1
ATOM 793 N N . LEU A 1 109 ? -2.764 -0.964 10.358 1.00 92.62 109 LEU A N 1
ATOM 794 C CA . LEU A 1 109 ? -2.793 0.463 10.659 1.00 92.62 109 LEU A CA 1
ATOM 795 C C . LEU A 1 109 ? -3.830 0.738 11.741 1.00 92.62 109 LEU A C 1
ATOM 797 O O . LEU A 1 109 ? -5.035 0.558 11.522 1.00 92.62 109 LEU A O 1
ATOM 801 N N . GLY A 1 110 ? -3.364 1.210 12.893 1.00 92.12 110 GLY A N 1
ATOM 802 C CA . GLY A 1 110 ? -4.222 1.734 13.948 1.00 92.12 110 GLY A CA 1
ATOM 803 C C . GLY A 1 110 ? -4.921 3.034 13.538 1.00 92.12 110 GLY A C 1
ATOM 804 O O . GLY A 1 110 ? -4.681 3.598 12.471 1.00 92.12 110 GLY A O 1
ATOM 805 N N . GLY A 1 111 ? -5.809 3.533 14.398 1.00 89.69 111 GLY A N 1
ATOM 806 C CA . GLY A 1 111 ? -6.486 4.810 14.158 1.00 89.69 111 GLY A CA 1
ATOM 807 C C . GLY A 1 111 ? -5.495 5.975 14.097 1.00 89.69 111 GLY A C 1
ATOM 808 O O . GLY A 1 111 ? -4.705 6.162 15.018 1.00 89.69 111 GLY A O 1
ATOM 809 N N . GLY A 1 112 ? -5.553 6.755 13.021 1.00 88.19 112 GLY A N 1
ATOM 810 C CA . GLY A 1 112 ? -4.646 7.861 12.710 1.00 88.19 112 GLY A CA 1
ATOM 811 C C . GLY A 1 112 ? -3.371 7.443 11.972 1.00 88.19 112 GLY A C 1
ATOM 812 O O . GLY A 1 112 ? -2.698 8.303 11.404 1.00 88.19 112 GLY A O 1
ATOM 813 N N . GLU A 1 113 ? -3.044 6.151 11.928 1.00 90.69 113 GLU A N 1
ATOM 814 C CA . GLU A 1 113 ? -1.847 5.670 11.240 1.00 90.69 113 GLU A CA 1
ATOM 815 C C . GLU A 1 113 ? -2.054 5.589 9.727 1.00 90.69 113 GLU A C 1
ATOM 817 O O . GLU A 1 113 ? -3.165 5.371 9.232 1.00 90.69 113 GLU A O 1
ATOM 822 N N . GLY A 1 114 ? -0.961 5.748 8.983 1.00 90.56 114 GLY A N 1
ATOM 823 C CA . GLY A 1 114 ? -0.976 5.678 7.533 1.00 90.56 114 GLY A CA 1
ATOM 824 C C . GLY A 1 114 ? 0.325 5.163 6.939 1.00 90.56 114 GLY A C 1
ATOM 825 O O . GLY A 1 114 ? 1.371 5.147 7.597 1.00 90.56 114 GLY A O 1
ATOM 826 N N . ILE A 1 115 ? 0.232 4.759 5.678 1.00 92.06 115 ILE A N 1
ATOM 827 C CA . ILE A 1 115 ? 1.365 4.370 4.844 1.00 92.06 115 ILE A CA 1
ATOM 828 C C . ILE A 1 115 ? 1.400 5.208 3.574 1.00 92.06 115 ILE A C 1
ATOM 830 O O . ILE A 1 115 ? 0.354 5.641 3.083 1.00 92.06 115 ILE A O 1
ATOM 834 N N . GLY A 1 116 ? 2.603 5.403 3.054 1.00 90.06 116 GLY A N 1
ATOM 835 C CA . GLY A 1 116 ? 2.850 5.886 1.706 1.00 90.06 116 GLY A CA 1
ATOM 836 C C . GLY A 1 116 ? 3.445 4.774 0.853 1.00 90.06 116 GLY A C 1
ATOM 837 O O . GLY A 1 116 ? 4.102 3.867 1.368 1.00 90.06 116 GLY A O 1
ATOM 838 N N . VAL A 1 117 ? 3.169 4.846 -0.441 1.00 91.06 117 VAL A N 1
ATOM 839 C CA . VAL A 1 117 ? 3.808 4.075 -1.497 1.00 91.06 117 VAL A CA 1
ATOM 840 C C . VAL A 1 117 ? 4.361 5.081 -2.486 1.00 91.06 117 VAL A C 1
ATOM 842 O O . VAL A 1 117 ? 3.581 5.706 -3.212 1.00 91.06 117 VAL A O 1
ATOM 845 N N . ASP A 1 118 ? 5.680 5.168 -2.559 1.00 88.31 118 ASP A N 1
ATOM 846 C CA . ASP A 1 118 ? 6.338 5.995 -3.561 1.00 88.31 118 ASP A CA 1
ATOM 847 C C . ASP A 1 118 ? 6.913 5.119 -4.664 1.00 88.31 118 ASP A C 1
ATOM 849 O O . ASP A 1 118 ? 7.394 4.005 -4.423 1.00 88.31 118 ASP A O 1
ATOM 853 N N . GLN A 1 119 ? 6.890 5.649 -5.882 1.00 87.12 119 GLN A N 1
ATOM 854 C CA . GLN A 1 119 ? 7.794 5.197 -6.925 1.00 87.12 119 GLN A CA 1
ATOM 855 C C . GLN A 1 119 ? 9.102 5.970 -6.849 1.00 87.12 119 GLN A C 1
ATOM 857 O O . GLN A 1 119 ? 9.121 7.175 -6.620 1.00 87.12 119 GLN A O 1
ATOM 862 N N . ILE A 1 120 ? 10.188 5.254 -7.097 1.00 84.06 120 ILE A N 1
ATOM 863 C CA . ILE A 1 120 ? 11.550 5.756 -7.159 1.00 84.06 120 ILE A CA 1
ATOM 864 C C . ILE A 1 120 ? 12.083 5.353 -8.528 1.00 84.06 120 ILE A C 1
ATOM 866 O O . ILE A 1 120 ? 12.288 4.169 -8.830 1.00 84.06 120 ILE A O 1
ATOM 870 N N . GLY A 1 121 ? 12.207 6.348 -9.398 1.00 71.56 121 GLY A N 1
ATOM 871 C CA . GLY A 1 121 ? 12.499 6.180 -10.818 1.00 71.56 121 GLY A CA 1
ATOM 872 C C . GLY A 1 121 ? 12.029 7.398 -11.602 1.00 71.56 121 GLY A C 1
ATOM 873 O O . GLY A 1 121 ? 10.965 7.927 -11.316 1.00 71.56 121 GLY A O 1
ATOM 874 N N . GLU A 1 122 ? 12.772 7.810 -12.627 1.00 71.31 122 GLU A N 1
ATOM 875 C CA . GLU A 1 122 ? 12.395 8.922 -13.524 1.00 71.31 122 GLU A CA 1
ATOM 876 C C . GLU A 1 122 ? 11.315 8.510 -14.560 1.00 71.31 122 GLU A C 1
ATOM 878 O O . GLU A 1 122 ? 11.273 9.033 -15.674 1.00 71.31 122 GLU A O 1
ATOM 883 N N . GLY A 1 123 ? 10.490 7.507 -14.244 1.00 75.38 123 GLY A N 1
ATOM 884 C CA . GLY A 1 123 ? 9.449 7.002 -15.141 1.00 75.38 123 GLY A CA 1
ATOM 885 C C . GLY A 1 123 ? 8.155 7.781 -15.007 1.00 75.38 123 GLY A C 1
ATOM 886 O O . GLY A 1 123 ? 7.757 8.145 -13.904 1.00 75.38 123 GLY A O 1
ATOM 887 N N . ALA A 1 124 ? 7.467 7.996 -16.122 1.00 81.38 124 ALA A N 1
ATOM 888 C CA . ALA A 1 124 ? 6.195 8.708 -16.134 1.00 81.38 124 ALA A CA 1
ATOM 889 C C . ALA A 1 124 ? 5.003 7.796 -15.805 1.00 81.38 124 ALA A C 1
ATOM 891 O O . ALA A 1 124 ? 3.885 8.291 -15.639 1.00 81.38 124 ALA A O 1
ATOM 892 N N . VAL A 1 125 ? 5.195 6.469 -15.777 1.00 85.19 125 VAL A N 1
ATOM 893 C CA . VAL A 1 125 ? 4.094 5.511 -15.645 1.00 85.19 125 VAL A CA 1
ATOM 894 C C . VAL A 1 125 ? 4.427 4.401 -14.652 1.00 85.19 125 VAL A C 1
ATOM 896 O O . VAL A 1 125 ? 5.168 3.470 -14.959 1.00 85.19 125 VAL A O 1
ATOM 899 N N . ALA A 1 126 ? 3.736 4.412 -13.516 1.00 89.94 126 ALA A N 1
ATOM 900 C CA . ALA A 1 126 ? 3.616 3.260 -12.633 1.00 89.94 126 ALA A CA 1
ATOM 901 C C . ALA A 1 126 ? 2.240 3.228 -11.959 1.00 89.94 126 ALA A C 1
ATOM 903 O O . ALA A 1 126 ? 1.474 4.191 -12.009 1.00 89.94 126 ALA A O 1
ATOM 904 N N . ALA A 1 127 ? 1.911 2.098 -11.336 1.00 91.38 127 ALA A N 1
ATOM 905 C CA . ALA A 1 127 ? 0.669 1.951 -10.590 1.00 91.38 127 ALA A CA 1
ATOM 906 C C . ALA A 1 127 ? 0.861 1.119 -9.322 1.00 91.38 127 ALA A C 1
ATOM 908 O O . ALA A 1 127 ? 1.615 0.142 -9.302 1.00 91.38 127 ALA A O 1
ATOM 909 N N . CYS A 1 128 ? 0.103 1.481 -8.289 1.00 92.94 128 CYS A N 1
ATOM 910 C CA . CYS A 1 128 ? -0.035 0.724 -7.055 1.00 92.94 128 CYS A CA 1
ATOM 911 C C . CYS A 1 128 ? -1.520 0.524 -6.731 1.00 92.94 128 CYS A C 1
ATOM 913 O O . CYS A 1 128 ? -2.332 1.434 -6.904 1.00 92.94 128 CYS A O 1
ATOM 915 N N . MET A 1 129 ? -1.878 -0.663 -6.245 1.00 94.50 129 MET A N 1
ATOM 916 C CA . MET A 1 129 ? -3.199 -0.949 -5.687 1.00 94.50 129 MET A CA 1
ATOM 917 C C . MET A 1 129 ? -3.057 -1.650 -4.342 1.00 94.50 129 MET A C 1
ATOM 919 O O . MET A 1 129 ? -2.309 -2.618 -4.228 1.00 94.50 129 MET A O 1
ATOM 923 N N . ALA A 1 130 ? -3.827 -1.212 -3.348 1.00 94.19 130 ALA A N 1
ATOM 924 C CA . ALA A 1 130 ? -3.892 -1.844 -2.036 1.00 94.19 130 ALA A CA 1
ATOM 925 C C . ALA A 1 130 ? -5.248 -2.511 -1.815 1.00 94.19 130 ALA A C 1
ATOM 927 O O . ALA A 1 130 ? -6.294 -1.927 -2.104 1.00 94.19 130 ALA A O 1
ATOM 928 N N . PHE A 1 131 ? -5.226 -3.714 -1.250 1.00 93.69 131 PHE A N 1
ATOM 929 C CA . PHE A 1 131 ? -6.421 -4.411 -0.794 1.00 93.69 131 PHE A CA 1
ATOM 930 C C . PHE A 1 131 ? -6.341 -4.590 0.709 1.00 93.69 131 PHE A C 1
ATOM 932 O O . PHE A 1 131 ? -5.293 -4.917 1.263 1.00 93.69 131 PHE A O 1
ATOM 939 N N . GLY A 1 132 ? -7.471 -4.391 1.371 1.00 91.94 132 GLY A N 1
ATOM 940 C CA . GLY A 1 132 ? -7.526 -4.473 2.812 1.00 91.94 132 GLY A CA 1
ATOM 941 C C . GLY A 1 132 ? -8.940 -4.539 3.349 1.00 91.94 132 GLY A C 1
ATOM 942 O O . GLY A 1 132 ? -9.926 -4.449 2.610 1.00 91.94 132 GLY A O 1
ATOM 943 N N . TYR A 1 133 ? -9.028 -4.703 4.659 1.00 90.56 133 TYR A N 1
ATOM 944 C CA . TYR A 1 133 ? -10.281 -4.803 5.385 1.00 90.56 133 TYR A CA 1
ATOM 945 C C . TYR A 1 133 ? -10.147 -4.232 6.794 1.00 90.56 133 TYR A C 1
ATOM 947 O O . TYR A 1 133 ? -9.070 -4.193 7.383 1.00 90.56 133 TYR A O 1
ATOM 955 N N . PHE A 1 134 ? -11.275 -3.782 7.339 1.00 90.25 134 PHE A N 1
ATOM 956 C CA . PHE A 1 134 ? -11.341 -3.289 8.707 1.00 90.25 134 PHE A CA 1
ATOM 957 C C . PHE A 1 134 ? -11.661 -4.412 9.686 1.00 90.25 134 PHE A C 1
ATOM 959 O O . PHE A 1 134 ? -12.582 -5.199 9.449 1.00 90.25 134 PHE A O 1
ATOM 966 N N . VAL A 1 135 ? -10.966 -4.419 10.819 1.00 90.75 135 VAL A N 1
ATOM 967 C CA . VAL A 1 135 ? -11.243 -5.287 11.970 1.00 90.75 135 VAL A CA 1
ATOM 968 C C . VAL A 1 135 ? -11.497 -4.445 13.213 1.00 90.75 135 VAL A C 1
ATOM 970 O O . VAL A 1 135 ? -10.889 -3.392 13.392 1.00 90.75 135 VAL A O 1
ATOM 973 N N . ASP A 1 136 ? -12.416 -4.881 14.070 1.00 88.94 136 ASP A N 1
ATOM 974 C CA . ASP A 1 136 ? -12.657 -4.197 15.342 1.00 88.94 136 ASP A CA 1
ATOM 975 C C . ASP A 1 136 ? -11.469 -4.424 16.288 1.00 88.94 136 ASP A C 1
ATOM 977 O O . ASP A 1 136 ? -10.966 -5.548 16.400 1.00 88.94 136 ASP A O 1
ATOM 981 N N . ARG A 1 137 ? -11.024 -3.365 16.975 1.00 83.12 137 ARG A N 1
ATOM 982 C CA . ARG A 1 137 ? -9.995 -3.490 18.015 1.00 83.12 137 ARG A CA 1
ATOM 983 C C . ARG A 1 137 ? -10.555 -4.253 19.210 1.00 83.12 137 ARG A C 1
ATOM 985 O O . ARG A 1 137 ? -11.716 -4.068 19.577 1.00 83.12 137 ARG A O 1
ATOM 992 N N . LYS A 1 138 ? -9.723 -5.111 19.799 1.00 67.00 138 LYS A N 1
ATOM 993 C CA . LYS A 1 138 ? -10.027 -5.761 21.078 1.00 67.00 138 LYS A CA 1
ATOM 994 C C . LYS A 1 138 ? -9.840 -4.804 22.244 1.00 67.00 138 LYS A C 1
ATOM 996 O O . LYS A 1 138 ? -8.918 -3.963 22.162 1.00 67.00 138 LYS A O 1
#

Organism: NCBI:txid412755